Protein AF-A0A926A0J3-F1 (afdb_monomer_lite)

Radius of gyration: 25.69 Å; chains: 1; bounding box: 91×24×42 Å

Sequence (94 aa):
MMARSRPRPPVLPEPTVLPPGQLELFPERPHIERLNPKQVAGQRTAVTDIVRVRIRSTEPIHLIFHDRHGWYCETHGTSCIAVTYAKAFVQSAS

Foldseek 3Di:
DDDDDDDDDDDDPDPPPPDPDPDPPDQDQKDKDWDDCCVVVNVPDQWPTWMWIDRDPPDDIWIWTQGPVGIATPPGTPPDPVSVVNVVVVVVVD

Secondary structure (DSSP, 8-state):
----PPPPPP-PPP-----S-----SPPPPEEEEEPHHHHS-TT----EEEEEESSTTSPPEEEEEETTEEEETTTBTT-HHHHHHHHHHHHT-

Structure (mmCIF, N/CA/C/O backbone):
data_AF-A0A926A0J3-F1
#
_entry.id   AF-A0A926A0J3-F1
#
loop_
_atom_site.group_PDB
_atom_site.id
_atom_site.type_symbol
_atom_site.label_atom_id
_atom_site.label_alt_id
_atom_site.label_comp_id
_atom_site.label_asym_id
_atom_site.label_entity_id
_atom_site.label_seq_id
_atom_site.pdbx_PDB_ins_code
_atom_site.Cartn_x
_atom_site.Cartn_y
_atom_site.Cartn_z
_atom_site.occupancy
_atom_site.B_iso_or_equiv
_atom_site.auth_seq_id
_atom_site.auth_comp_id
_atom_site.auth_asym_id
_atom_site.auth_atom_id
_atom_site.pdbx_PDB_model_num
ATOM 1 N N . MET A 1 1 ? 78.487 -4.309 -5.119 1.00 53.00 1 MET A N 1
ATOM 2 C CA . MET A 1 1 ? 77.594 -5.163 -5.935 1.00 53.00 1 MET A CA 1
ATOM 3 C C . MET A 1 1 ? 76.182 -4.601 -5.811 1.00 53.00 1 MET A C 1
ATOM 5 O O . MET A 1 1 ? 75.642 -4.639 -4.719 1.00 53.00 1 MET A O 1
ATOM 9 N N . MET A 1 2 ? 75.629 -3.981 -6.858 1.00 52.53 2 MET A N 1
ATOM 10 C CA . MET A 1 2 ? 74.291 -3.363 -6.830 1.00 52.53 2 MET A CA 1
ATOM 11 C C . MET A 1 2 ? 73.360 -4.144 -7.764 1.00 52.53 2 MET A C 1
ATOM 13 O O . MET A 1 2 ? 73.610 -4.210 -8.968 1.00 52.53 2 MET A O 1
ATOM 17 N N . ALA A 1 3 ? 72.315 -4.758 -7.208 1.00 59.81 3 ALA A N 1
ATOM 18 C CA . ALA A 1 3 ? 71.286 -5.461 -7.968 1.00 59.81 3 ALA A CA 1
ATOM 19 C C . ALA A 1 3 ? 70.397 -4.445 -8.705 1.00 59.81 3 ALA A C 1
ATOM 21 O O . ALA A 1 3 ? 69.811 -3.558 -8.089 1.00 59.81 3 ALA A O 1
ATOM 22 N N . ARG A 1 4 ? 70.312 -4.555 -10.035 1.00 59.19 4 ARG A N 1
ATOM 23 C CA . ARG A 1 4 ? 69.442 -3.710 -10.864 1.00 59.19 4 ARG A CA 1
ATOM 24 C C . ARG A 1 4 ? 68.017 -4.265 -10.840 1.00 59.19 4 ARG A C 1
ATOM 26 O O . ARG A 1 4 ? 67.753 -5.306 -11.439 1.00 59.19 4 ARG A O 1
ATOM 33 N N . SER A 1 5 ? 67.106 -3.565 -10.172 1.00 60.72 5 SER A N 1
ATOM 34 C CA . SER A 1 5 ? 65.668 -3.847 -10.215 1.00 60.72 5 SER A CA 1
ATOM 35 C C . SER A 1 5 ? 65.128 -3.627 -11.631 1.00 60.72 5 SER A C 1
ATOM 37 O O . SER A 1 5 ? 65.347 -2.571 -12.224 1.00 60.72 5 SER A O 1
ATOM 39 N N . ARG A 1 6 ? 64.434 -4.622 -12.196 1.00 66.81 6 ARG A N 1
ATOM 40 C CA . ARG A 1 6 ? 63.765 -4.493 -13.502 1.00 66.81 6 ARG A CA 1
ATOM 41 C C . ARG A 1 6 ? 62.456 -3.702 -13.347 1.00 66.81 6 ARG A C 1
ATOM 43 O O . ARG A 1 6 ? 61.724 -3.970 -12.394 1.00 66.81 6 ARG A O 1
ATOM 50 N N . PRO A 1 7 ? 62.118 -2.779 -14.264 1.00 66.94 7 PRO A N 1
ATOM 51 C CA . PRO A 1 7 ? 60.823 -2.107 -14.244 1.00 66.94 7 PRO A CA 1
ATOM 52 C C . PRO A 1 7 ? 59.700 -3.081 -14.635 1.00 66.94 7 PRO A C 1
ATOM 54 O O . PRO A 1 7 ? 59.848 -3.884 -15.558 1.00 66.94 7 PRO A O 1
ATOM 57 N N . ARG A 1 8 ? 58.574 -3.017 -13.915 1.00 70.31 8 ARG A N 1
ATOM 58 C CA . ARG A 1 8 ? 57.353 -3.780 -14.214 1.00 70.31 8 ARG A CA 1
ATOM 59 C C . ARG A 1 8 ? 56.691 -3.192 -15.471 1.00 70.31 8 ARG A C 1
ATOM 61 O O . ARG A 1 8 ? 56.565 -1.969 -15.534 1.00 70.31 8 ARG A O 1
ATOM 68 N N . PRO A 1 9 ? 56.258 -4.003 -16.451 1.00 72.00 9 PRO A N 1
ATOM 69 C CA . PRO A 1 9 ? 55.517 -3.478 -17.592 1.00 72.00 9 PRO A CA 1
ATOM 70 C C . PRO A 1 9 ? 54.154 -2.917 -17.140 1.00 72.00 9 PRO A C 1
ATOM 72 O O . PRO A 1 9 ? 53.579 -3.431 -16.172 1.00 72.00 9 PRO A O 1
ATOM 75 N N . PRO A 1 10 ? 53.630 -1.873 -17.807 1.00 69.62 10 PRO A N 1
ATOM 76 C CA . PRO A 1 10 ? 52.293 -1.366 -17.533 1.00 69.62 10 PRO A CA 1
ATOM 77 C C . PRO A 1 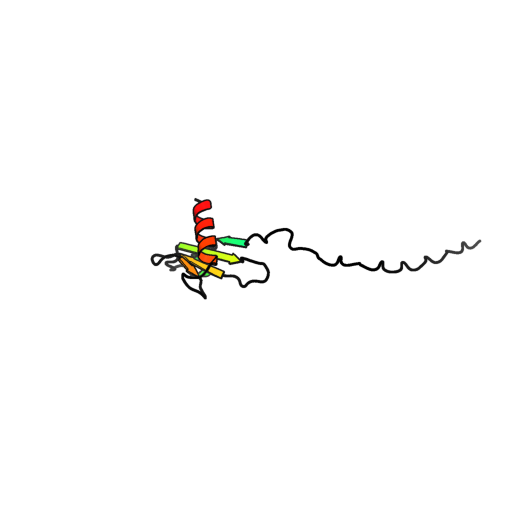10 ? 51.259 -2.432 -17.912 1.00 69.62 10 PRO A C 1
ATOM 79 O O . PRO A 1 10 ? 51.274 -2.959 -19.024 1.00 69.62 10 PRO A O 1
ATOM 82 N N . VAL A 1 11 ? 50.370 -2.763 -16.975 1.00 72.12 11 VAL A N 1
ATOM 83 C CA . VAL A 1 11 ? 49.181 -3.573 -17.260 1.00 72.12 11 VAL A CA 1
ATOM 84 C C . VAL A 1 11 ? 48.262 -2.688 -18.096 1.00 72.12 11 VAL A C 1
ATOM 86 O O . VAL A 1 11 ? 47.747 -1.691 -17.595 1.00 72.12 11 VAL A O 1
ATOM 89 N N . LEU A 1 12 ? 48.120 -2.998 -19.384 1.00 71.75 12 LEU A N 1
ATOM 90 C CA . LEU A 1 12 ? 47.091 -2.378 -20.216 1.00 71.75 12 LEU A CA 1
ATOM 91 C C . LEU A 1 12 ? 45.724 -2.738 -19.611 1.00 71.75 12 LEU A C 1
ATOM 93 O O . LEU A 1 12 ? 45.530 -3.908 -19.275 1.00 71.75 12 LEU A O 1
ATOM 97 N N . PRO A 1 13 ? 44.793 -1.783 -19.437 1.00 64.88 13 PRO A N 1
ATOM 98 C CA . PRO A 1 13 ? 43.451 -2.117 -18.989 1.00 64.88 13 PRO A CA 1
ATOM 99 C C . PRO A 1 13 ? 42.816 -3.024 -20.043 1.00 64.88 13 PRO A C 1
ATOM 101 O O . PRO A 1 13 ? 42.729 -2.654 -21.216 1.00 64.88 13 PRO A O 1
ATOM 104 N N . GLU A 1 14 ? 42.423 -4.229 -19.635 1.00 66.00 14 GLU A N 1
ATOM 105 C CA . GLU A 1 14 ? 41.638 -5.115 -20.486 1.00 66.00 14 GLU A CA 1
ATOM 106 C C . GLU A 1 14 ? 40.384 -4.352 -20.937 1.00 66.00 14 GLU A C 1
ATOM 108 O O . GLU A 1 14 ? 39.741 -3.696 -20.110 1.00 66.00 14 GLU A O 1
ATOM 113 N N . PRO A 1 15 ? 40.037 -4.365 -22.236 1.00 60.22 15 PRO A N 1
ATOM 114 C CA . PRO A 1 15 ? 38.799 -3.759 -22.681 1.00 60.22 15 PRO A CA 1
ATOM 115 C C . PRO A 1 15 ? 37.657 -4.508 -21.998 1.00 60.22 15 PRO A C 1
ATOM 117 O O . PRO A 1 15 ? 37.392 -5.668 -22.313 1.00 60.22 15 PRO A O 1
ATOM 120 N N . THR A 1 16 ? 36.994 -3.852 -21.045 1.00 61.19 16 THR A N 1
ATOM 121 C CA . THR A 1 16 ? 35.734 -4.325 -20.478 1.00 61.19 16 THR A CA 1
ATOM 122 C C . THR A 1 16 ? 34.719 -4.355 -21.611 1.00 61.19 16 THR A C 1
ATOM 124 O O . THR A 1 16 ? 34.039 -3.369 -21.894 1.00 61.19 16 THR A O 1
ATOM 127 N N . VAL A 1 17 ? 34.648 -5.487 -22.305 1.00 62.09 17 VAL A N 1
ATOM 128 C CA . VAL A 1 17 ? 33.553 -5.797 -23.210 1.00 62.09 17 VAL A CA 1
ATOM 129 C C . VAL A 1 17 ? 32.338 -5.975 -22.314 1.00 62.09 17 VAL A C 1
ATOM 131 O O . VAL A 1 17 ? 32.126 -7.039 -21.739 1.00 62.09 17 VAL A O 1
ATOM 134 N N . LEU A 1 18 ? 31.560 -4.907 -22.144 1.00 62.19 18 LEU A N 1
ATOM 135 C CA . LEU A 1 18 ? 30.189 -5.050 -21.680 1.00 62.19 18 LEU A CA 1
ATOM 136 C C . LEU A 1 18 ? 29.477 -5.885 -22.751 1.00 62.19 18 LEU A C 1
ATOM 138 O O . LEU A 1 18 ? 29.419 -5.444 -23.904 1.00 62.19 18 LEU A O 1
ATOM 142 N N . PRO A 1 19 ? 29.009 -7.105 -22.435 1.00 53.88 19 PRO A N 1
ATOM 143 C CA . PRO A 1 19 ? 28.363 -7.930 -23.436 1.00 53.88 19 PRO A CA 1
ATOM 144 C C . PRO A 1 19 ? 27.117 -7.193 -23.954 1.00 53.88 19 PRO A C 1
ATOM 146 O O . PRO A 1 19 ? 26.325 -6.688 -23.149 1.00 53.88 19 PRO A O 1
ATOM 149 N N . PRO A 1 20 ? 26.922 -7.101 -25.281 1.00 52.09 20 PRO A N 1
ATOM 150 C CA . PRO A 1 20 ? 25.700 -6.543 -25.830 1.00 52.09 20 PRO A CA 1
ATOM 151 C C . PRO A 1 20 ? 24.549 -7.491 -25.483 1.00 52.09 20 PRO A C 1
ATOM 153 O O . PRO A 1 20 ? 24.499 -8.623 -25.958 1.00 52.09 20 PRO A O 1
ATOM 156 N N . GLY A 1 21 ? 23.636 -7.027 -24.629 1.00 52.16 21 GLY A N 1
ATOM 157 C CA . GLY A 1 21 ? 22.429 -7.768 -24.266 1.00 52.16 21 GLY A CA 1
ATOM 158 C C . GLY A 1 21 ? 22.522 -8.531 -22.948 1.00 52.16 21 GLY A C 1
ATOM 159 O O . GLY A 1 21 ? 22.325 -9.745 -22.926 1.00 52.16 21 GLY A O 1
ATOM 160 N N . GLN A 1 22 ? 22.701 -7.825 -21.825 1.00 52.50 22 GLN A N 1
ATOM 161 C CA . GLN A 1 22 ? 22.182 -8.317 -20.546 1.00 52.50 22 GLN A CA 1
ATOM 162 C C . GLN A 1 22 ? 20.648 -8.334 -20.646 1.00 52.50 22 GLN A C 1
ATOM 164 O O . GLN A 1 22 ? 19.966 -7.390 -20.260 1.00 52.50 22 GLN A O 1
ATOM 169 N N . LEU A 1 23 ? 20.128 -9.382 -21.283 1.00 58.78 23 LEU A N 1
ATOM 170 C CA . LEU A 1 23 ? 18.713 -9.703 -21.36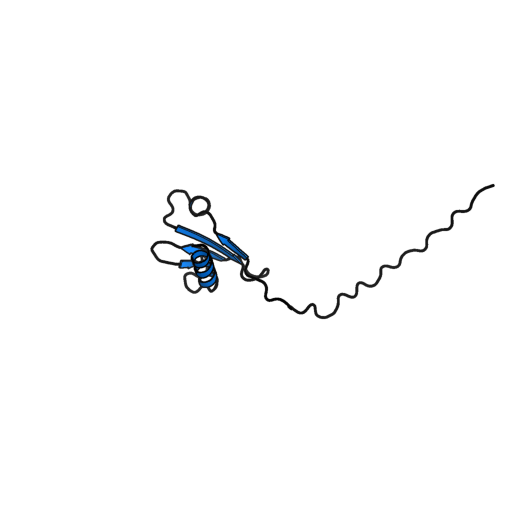7 1.00 58.78 23 LEU A CA 1
ATOM 171 C C . LEU A 1 23 ? 18.127 -9.696 -19.948 1.00 58.78 23 LEU A C 1
ATOM 173 O O . LEU A 1 23 ? 18.749 -10.226 -19.025 1.00 58.78 23 LEU A O 1
ATOM 177 N N . GLU A 1 24 ? 16.935 -9.120 -19.782 1.00 58.19 24 GLU A N 1
ATOM 178 C CA . GLU A 1 24 ? 16.105 -9.222 -18.574 1.00 58.19 24 GLU A CA 1
ATOM 179 C C . GLU A 1 24 ? 15.694 -10.692 -18.334 1.00 58.19 24 GLU A C 1
ATOM 181 O O . GLU A 1 24 ? 14.550 -11.088 -18.525 1.00 58.19 24 GLU A O 1
ATOM 186 N N . LEU A 1 25 ? 16.646 -11.555 -17.976 1.00 60.28 25 LEU A N 1
ATOM 187 C CA . LEU A 1 25 ? 16.455 -13.007 -17.869 1.00 60.28 25 LEU A CA 1
ATOM 188 C C . LEU A 1 25 ? 15.642 -13.416 -16.633 1.00 60.28 25 LEU A C 1
ATOM 190 O O . LEU A 1 25 ? 15.320 -14.592 -16.470 1.00 60.28 25 LEU A O 1
ATOM 194 N N . PHE A 1 26 ? 15.280 -12.459 -15.778 1.00 58.91 26 PHE A N 1
ATOM 195 C CA . PHE A 1 26 ? 14.477 -12.692 -14.587 1.00 58.91 26 PHE A CA 1
ATOM 196 C C . PHE A 1 26 ? 13.456 -11.563 -14.444 1.00 58.91 26 PHE A C 1
ATOM 198 O O . PHE A 1 26 ? 13.871 -10.407 -14.343 1.00 58.91 26 PHE A O 1
ATOM 205 N N . PRO A 1 27 ? 12.141 -11.856 -14.411 1.00 67.81 27 PRO A N 1
ATOM 206 C CA . PRO A 1 27 ? 11.164 -10.835 -14.070 1.00 67.81 27 PRO A CA 1
ATOM 207 C C . PRO A 1 27 ? 11.507 -10.292 -12.683 1.00 67.81 27 PRO A C 1
ATOM 209 O O . PRO A 1 27 ? 11.644 -11.061 -11.723 1.00 67.81 27 PRO A O 1
ATOM 212 N N . GLU A 1 28 ? 11.691 -8.975 -12.593 1.00 81.69 28 GLU A N 1
ATOM 213 C CA . GLU A 1 28 ? 11.989 -8.328 -11.323 1.00 81.69 28 GLU A CA 1
ATOM 214 C C 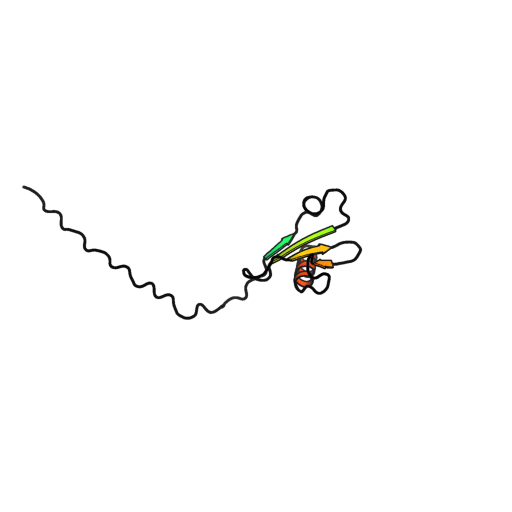. GLU A 1 28 ? 10.852 -8.627 -10.340 1.00 81.69 28 GLU A C 1
ATOM 216 O O . GLU A 1 28 ? 9.671 -8.432 -10.643 1.00 81.69 28 GLU A O 1
ATOM 221 N N . ARG A 1 29 ? 11.201 -9.173 -9.171 1.00 87.25 29 ARG A N 1
ATOM 222 C CA . ARG A 1 29 ? 10.202 -9.462 -8.145 1.00 87.25 29 ARG A CA 1
ATOM 223 C C . ARG A 1 29 ? 9.790 -8.150 -7.480 1.00 87.25 29 ARG A C 1
ATOM 225 O O . ARG A 1 29 ? 10.676 -7.397 -7.074 1.00 87.25 29 ARG A O 1
ATOM 232 N N . PRO A 1 30 ? 8.484 -7.903 -7.291 1.00 92.38 30 PRO A N 1
ATOM 233 C CA . PRO A 1 30 ? 8.037 -6.715 -6.588 1.00 92.38 30 PRO A CA 1
ATOM 234 C C . PRO A 1 30 ? 8.566 -6.725 -5.151 1.00 92.38 30 PRO A C 1
ATOM 236 O O . PRO A 1 30 ? 8.502 -7.741 -4.454 1.00 92.38 30 PRO A O 1
ATOM 239 N N . HIS A 1 31 ? 9.063 -5.580 -4.695 1.00 95.69 31 HIS A N 1
ATOM 240 C CA . HIS A 1 31 ? 9.451 -5.372 -3.307 1.00 95.69 31 HIS A CA 1
ATOM 241 C C . HIS A 1 31 ? 8.241 -4.857 -2.522 1.00 95.69 31 HIS A C 1
ATOM 243 O O . HIS A 1 31 ? 7.735 -3.764 -2.797 1.00 95.69 31 HIS A O 1
ATOM 249 N N . ILE A 1 32 ? 7.777 -5.642 -1.549 1.00 97.19 32 ILE A N 1
ATOM 250 C CA . ILE A 1 32 ? 6.558 -5.370 -0.780 1.00 97.19 32 ILE A CA 1
ATOM 251 C C . ILE A 1 32 ? 6.888 -5.366 0.713 1.00 97.19 32 ILE A C 1
ATOM 253 O O . ILE A 1 32 ? 7.495 -6.304 1.221 1.00 97.19 32 ILE A O 1
ATOM 257 N N . GLU A 1 33 ? 6.482 -4.311 1.413 1.00 97.62 33 GLU A N 1
ATOM 258 C CA . GLU A 1 33 ? 6.745 -4.103 2.839 1.00 97.62 33 GLU A CA 1
ATOM 259 C C . GLU A 1 33 ? 5.456 -3.659 3.545 1.00 97.62 33 GLU A C 1
ATOM 261 O O . GLU A 1 33 ? 4.807 -2.705 3.113 1.00 97.62 33 GLU A O 1
ATOM 266 N N . ARG A 1 34 ? 5.081 -4.317 4.650 1.00 97.75 34 ARG A N 1
ATOM 267 C CA . ARG A 1 34 ? 3.987 -3.848 5.518 1.00 97.75 34 ARG A CA 1
ATOM 268 C C . ARG A 1 34 ? 4.540 -2.864 6.536 1.00 97.75 34 ARG A C 1
ATOM 270 O O . ARG A 1 34 ? 5.464 -3.181 7.277 1.00 97.75 34 ARG A O 1
ATOM 277 N N . LEU A 1 35 ? 3.948 -1.680 6.577 1.00 98.06 35 LEU A N 1
ATOM 278 C CA . LEU A 1 35 ? 4.313 -0.609 7.493 1.00 98.06 35 LEU A CA 1
ATOM 279 C C . LEU A 1 35 ? 3.358 -0.586 8.686 1.00 98.06 35 LEU A C 1
ATOM 281 O O . LEU A 1 35 ? 2.226 -1.061 8.605 1.00 98.06 35 LEU A O 1
ATOM 285 N N . ASN A 1 36 ? 3.795 0.018 9.791 1.00 96.94 36 ASN A N 1
ATOM 286 C CA . ASN A 1 36 ? 2.931 0.269 10.939 1.00 96.94 36 ASN A CA 1
ATOM 287 C C . ASN A 1 36 ? 2.027 1.489 10.663 1.00 96.94 36 ASN A C 1
ATOM 289 O O . ASN A 1 36 ? 2.542 2.611 10.580 1.00 96.94 36 ASN A O 1
ATOM 293 N N . PRO A 1 37 ? 0.690 1.325 10.597 1.00 97.50 37 PRO A N 1
ATOM 294 C CA . PRO A 1 37 ? -0.212 2.433 10.300 1.00 97.50 37 PRO A CA 1
ATOM 295 C C . PRO A 1 37 ? -0.107 3.590 11.291 1.00 97.50 37 PRO A C 1
ATOM 297 O O . PRO A 1 37 ? -0.163 4.748 10.889 1.00 97.50 37 PRO A O 1
ATOM 300 N N . LYS A 1 38 ? 0.120 3.304 12.577 1.00 97.44 38 LYS A N 1
ATOM 301 C CA . LYS A 1 38 ? 0.211 4.338 13.618 1.00 97.44 38 LYS A CA 1
ATOM 302 C C . LYS A 1 38 ? 1.456 5.208 13.481 1.00 97.44 38 LYS A C 1
ATOM 304 O O . LYS A 1 38 ? 1.429 6.372 13.871 1.00 97.44 38 LYS A O 1
ATOM 309 N N . GLN A 1 39 ? 2.540 4.646 12.946 1.00 97.25 39 GLN A N 1
ATOM 310 C CA . GLN A 1 39 ? 3.782 5.383 12.710 1.00 97.25 39 GLN A CA 1
ATOM 311 C C . GLN A 1 39 ? 3.693 6.262 11.460 1.00 97.25 39 GLN A C 1
ATOM 313 O O . GLN A 1 39 ? 4.254 7.350 11.454 1.00 97.25 39 GLN A O 1
ATOM 318 N N . VAL A 1 40 ? 2.979 5.812 10.424 1.00 95.94 40 VAL A N 1
ATOM 319 C CA . VAL A 1 40 ? 2.896 6.520 9.136 1.00 95.94 40 VAL A CA 1
ATOM 320 C C . VAL A 1 40 ? 1.727 7.509 9.094 1.00 95.94 40 VAL A C 1
ATOM 322 O O . VAL A 1 40 ? 1.910 8.654 8.702 1.00 95.94 40 VAL A O 1
ATOM 325 N N . ALA A 1 41 ? 0.532 7.090 9.516 1.00 94.19 41 ALA A N 1
ATOM 326 C CA . ALA A 1 41 ? -0.700 7.886 9.464 1.00 94.19 41 ALA A CA 1
ATOM 327 C C . ALA A 1 41 ? -1.101 8.488 10.829 1.00 94.19 41 ALA A C 1
ATOM 329 O O . ALA A 1 41 ? -2.134 9.145 10.948 1.00 94.19 41 ALA A O 1
ATOM 330 N N . GLY A 1 42 ? -0.288 8.273 11.867 1.00 96.31 42 GLY A N 1
ATOM 331 C CA . GLY A 1 42 ? -0.492 8.814 13.210 1.00 96.31 42 GLY A CA 1
ATOM 332 C C . GLY A 1 42 ? -1.334 7.929 14.137 1.00 96.31 42 GLY A C 1
ATOM 333 O O . GLY A 1 42 ? -2.046 7.015 13.726 1.00 96.31 42 GLY A O 1
ATOM 334 N N . GLN A 1 43 ? -1.270 8.224 15.439 1.00 96.44 43 GLN A N 1
ATOM 335 C CA . GLN A 1 43 ? -1.805 7.352 16.499 1.00 96.44 43 GLN A CA 1
ATOM 336 C C . GLN A 1 43 ? -3.329 7.171 16.486 1.00 96.44 43 GLN A C 1
ATOM 338 O O . GLN A 1 43 ? -3.835 6.207 17.054 1.00 96.44 43 GLN A O 1
ATOM 343 N N . ARG A 1 44 ? -4.062 8.100 15.861 1.00 96.00 44 ARG A N 1
ATOM 344 C CA . ARG A 1 44 ? -5.532 8.088 15.771 1.00 96.00 44 ARG A CA 1
ATOM 345 C C . ARG A 1 44 ? -6.041 7.631 14.399 1.00 96.00 44 ARG A C 1
ATOM 347 O O . ARG A 1 44 ? -7.192 7.893 14.067 1.00 96.00 44 ARG A O 1
ATOM 354 N N . THR A 1 45 ? -5.187 7.003 13.590 1.00 97.06 45 THR A N 1
ATOM 355 C CA . THR A 1 45 ? -5.573 6.539 12.255 1.00 97.06 45 THR A CA 1
ATOM 356 C C . THR A 1 45 ? -6.639 5.442 12.309 1.00 97.06 45 THR A C 1
ATOM 358 O O . THR A 1 45 ? -6.613 4.579 13.188 1.00 97.06 45 THR A O 1
ATOM 361 N N . ALA A 1 46 ? -7.559 5.472 11.344 1.00 96.62 46 ALA A N 1
ATOM 362 C CA . ALA A 1 46 ? -8.516 4.395 11.086 1.00 96.62 46 ALA A CA 1
ATOM 363 C C . ALA A 1 46 ? -7.979 3.350 10.086 1.00 96.62 46 ALA A C 1
ATOM 365 O O . ALA A 1 46 ? -8.640 2.346 9.831 1.00 96.62 46 ALA A O 1
ATOM 366 N N . VAL A 1 47 ? -6.792 3.588 9.520 1.00 97.75 47 VAL A N 1
ATOM 367 C CA . VAL A 1 47 ? -6.130 2.680 8.583 1.00 97.75 47 VAL A CA 1
ATOM 368 C C . VAL A 1 47 ? -5.611 1.458 9.336 1.00 97.75 47 VAL A C 1
ATOM 370 O O . VAL A 1 47 ? -4.833 1.585 10.284 1.00 97.75 47 VAL A O 1
ATOM 373 N N . THR A 1 48 ? -6.021 0.273 8.896 1.00 97.12 48 THR A N 1
ATOM 374 C CA . THR A 1 48 ? -5.639 -1.013 9.491 1.00 97.12 48 THR A CA 1
ATOM 375 C C . THR A 1 48 ? -4.376 -1.587 8.867 1.00 97.12 48 THR A C 1
ATOM 377 O O . THR A 1 48 ? -3.595 -2.228 9.567 1.00 97.12 48 THR A O 1
ATOM 380 N N . ASP A 1 49 ? -4.139 -1.320 7.579 1.00 98.00 49 ASP A N 1
ATOM 381 C CA . ASP A 1 49 ? -2.931 -1.746 6.877 1.00 98.00 49 ASP A CA 1
ATOM 382 C C . ASP A 1 49 ? -2.359 -0.630 6.021 1.00 98.00 49 ASP A C 1
ATOM 384 O O . ASP A 1 49 ? -3.080 0.070 5.312 1.00 98.00 49 ASP A O 1
ATOM 388 N N . ILE A 1 50 ? -1.034 -0.516 6.056 1.00 98.38 50 ILE A N 1
ATOM 389 C CA . ILE A 1 50 ? -0.279 0.254 5.079 1.00 98.38 50 ILE A CA 1
ATOM 390 C C . ILE A 1 50 ? 0.751 -0.677 4.468 1.00 98.38 50 ILE A C 1
ATOM 392 O O . ILE A 1 50 ? 1.522 -1.318 5.183 1.00 98.38 50 ILE A O 1
ATOM 396 N N . VAL A 1 51 ? 0.764 -0.748 3.145 1.00 98.44 51 VAL A N 1
ATOM 397 C CA . VAL A 1 51 ? 1.697 -1.576 2.390 1.00 98.44 51 VAL A CA 1
ATOM 398 C C . VAL A 1 51 ? 2.426 -0.698 1.392 1.00 98.44 51 VAL A C 1
ATOM 400 O O . VAL A 1 51 ? 1.818 -0.005 0.580 1.00 98.44 51 VAL A O 1
ATOM 403 N N . ARG A 1 52 ? 3.751 -0.731 1.448 1.00 98.44 52 ARG A N 1
ATOM 404 C CA . ARG A 1 52 ? 4.624 -0.113 0.463 1.00 98.44 52 ARG A CA 1
ATOM 405 C C . ARG A 1 52 ? 4.925 -1.134 -0.624 1.00 98.44 52 ARG A C 1
ATOM 407 O O . ARG A 1 52 ? 5.467 -2.196 -0.333 1.00 98.44 52 ARG A O 1
ATOM 414 N N . VAL A 1 53 ? 4.600 -0.799 -1.867 1.00 98.00 53 VAL A N 1
ATOM 415 C CA . VAL A 1 53 ? 4.792 -1.671 -3.029 1.00 98.00 53 VAL A CA 1
ATOM 416 C C . VAL A 1 53 ? 5.672 -0.963 -4.048 1.00 98.00 53 VAL A C 1
ATOM 418 O O . VAL A 1 53 ? 5.336 0.121 -4.519 1.00 98.00 53 VAL A O 1
ATOM 421 N N . ARG A 1 54 ? 6.785 -1.589 -4.425 1.00 97.38 54 ARG A N 1
ATOM 422 C CA . ARG A 1 54 ? 7.573 -1.216 -5.603 1.00 97.38 54 ARG A CA 1
ATOM 423 C C . ARG A 1 54 ? 7.524 -2.378 -6.586 1.00 97.38 54 ARG A C 1
ATOM 425 O O . ARG A 1 54 ? 8.035 -3.449 -6.275 1.00 97.38 54 ARG A O 1
ATOM 432 N N . ILE A 1 55 ? 6.875 -2.177 -7.732 1.00 93.38 55 ILE A N 1
ATOM 433 C CA . ILE A 1 55 ? 6.646 -3.253 -8.711 1.00 93.38 55 ILE A CA 1
ATOM 434 C C . ILE A 1 55 ? 7.935 -3.561 -9.470 1.00 93.38 55 ILE A C 1
ATOM 436 O O . ILE A 1 55 ? 8.325 -4.720 -9.565 1.00 93.38 55 ILE A O 1
ATOM 440 N N . ARG A 1 56 ? 8.605 -2.511 -9.951 1.00 90.88 56 ARG A N 1
ATOM 441 C CA . ARG A 1 56 ? 9.922 -2.566 -10.592 1.00 90.88 56 ARG A CA 1
ATOM 442 C C . ARG A 1 56 ? 10.840 -1.521 -9.976 1.00 90.88 56 ARG A C 1
ATOM 444 O O . ARG A 1 56 ? 10.368 -0.493 -9.491 1.00 90.88 56 ARG A O 1
ATOM 451 N N . SER A 1 57 ? 12.144 -1.748 -10.021 1.00 87.69 57 SER A N 1
ATOM 452 C CA . SER A 1 57 ? 13.177 -0.843 -9.502 1.00 87.69 57 SER A CA 1
ATOM 453 C C . SER A 1 57 ? 13.104 0.560 -10.101 1.00 87.69 57 SER A C 1
ATOM 455 O O . SER A 1 57 ? 13.386 1.534 -9.405 1.00 87.69 57 SER A O 1
ATOM 457 N N . THR A 1 58 ? 12.696 0.668 -11.366 1.00 89.00 58 THR A N 1
ATOM 458 C CA . THR A 1 58 ? 12.573 1.930 -12.107 1.00 89.00 58 THR A CA 1
ATOM 459 C C . THR A 1 58 ? 11.232 2.636 -11.907 1.00 89.00 58 THR A C 1
ATOM 461 O O . THR A 1 58 ? 11.063 3.761 -12.370 1.00 89.00 58 THR A O 1
ATOM 464 N N . GLU A 1 59 ? 10.259 1.983 -11.270 1.00 88.75 59 GLU A N 1
ATOM 465 C CA . GLU A 1 59 ? 8.909 2.513 -11.084 1.00 88.75 59 GLU A CA 1
ATOM 466 C C . GLU A 1 59 ? 8.750 3.228 -9.734 1.00 88.75 59 GLU A C 1
ATOM 468 O O . GLU A 1 59 ? 9.442 2.909 -8.757 1.00 88.75 59 GLU A O 1
ATOM 473 N N . PRO A 1 60 ? 7.822 4.200 -9.648 1.00 94.19 60 PRO A N 1
ATOM 474 C CA . PRO A 1 60 ? 7.522 4.859 -8.390 1.00 94.19 60 PRO A CA 1
ATOM 475 C C . PRO A 1 60 ? 7.003 3.863 -7.349 1.00 94.19 60 PRO A C 1
ATOM 477 O O . PRO A 1 60 ? 6.379 2.844 -7.644 1.00 94.19 60 PRO A O 1
ATOM 480 N N . ILE A 1 61 ? 7.258 4.189 -6.086 1.00 97.25 61 ILE A N 1
ATOM 481 C CA . ILE A 1 61 ? 6.703 3.444 -4.962 1.00 97.25 61 ILE A CA 1
ATOM 482 C C . ILE A 1 61 ? 5.225 3.795 -4.831 1.00 97.25 61 ILE A C 1
ATOM 484 O O . ILE A 1 61 ? 4.857 4.966 -4.799 1.00 97.25 61 ILE A O 1
ATOM 488 N N . HIS A 1 62 ? 4.398 2.774 -4.654 1.00 98.06 62 HIS A N 1
ATOM 489 C CA . HIS A 1 62 ? 2.994 2.919 -4.324 1.00 98.06 62 HIS A CA 1
ATOM 490 C C . HIS A 1 62 ? 2.787 2.672 -2.835 1.00 98.06 62 HIS A C 1
ATOM 492 O O . HIS A 1 62 ? 3.102 1.596 -2.321 1.00 98.06 62 HIS A O 1
ATOM 498 N N . LEU A 1 63 ? 2.232 3.664 -2.145 1.00 98.31 63 LEU A N 1
ATOM 499 C CA . LEU A 1 63 ? 1.743 3.493 -0.787 1.00 98.31 63 LEU A CA 1
ATOM 500 C C . LEU A 1 63 ? 0.269 3.094 -0.847 1.00 98.31 63 LEU A C 1
ATOM 502 O O . LEU A 1 63 ? -0.560 3.819 -1.403 1.00 98.31 63 LEU A O 1
ATOM 506 N N . ILE A 1 64 ? -0.030 1.902 -0.343 1.00 98.56 64 ILE A N 1
ATOM 507 C CA . ILE A 1 64 ? -1.363 1.310 -0.344 1.00 98.56 64 ILE A CA 1
ATOM 508 C C . ILE A 1 64 ? -1.910 1.337 1.074 1.00 98.56 64 ILE A C 1
ATOM 510 O O . ILE A 1 64 ? -1.226 0.928 2.009 1.00 98.56 64 ILE A O 1
ATOM 514 N N . PHE A 1 65 ? -3.150 1.780 1.211 1.00 98.56 65 PHE A N 1
ATOM 515 C CA . PHE A 1 65 ? -3.875 1.869 2.467 1.00 98.56 65 PHE A CA 1
ATOM 516 C C . PHE A 1 65 ? -5.058 0.905 2.445 1.00 98.56 65 PHE A C 1
ATOM 518 O O . PHE A 1 65 ? -5.658 0.663 1.394 1.00 98.56 65 PHE A O 1
ATOM 525 N N . HIS A 1 66 ? -5.394 0.380 3.616 1.00 98.50 66 HIS A N 1
ATOM 526 C CA . HIS A 1 66 ? -6.607 -0.382 3.865 1.00 98.50 66 HIS A CA 1
ATOM 527 C C . HIS A 1 66 ? -7.311 0.193 5.084 1.00 98.50 66 HIS A C 1
ATOM 529 O O . HIS A 1 66 ? -6.725 0.296 6.164 1.00 98.50 66 HIS A O 1
ATOM 535 N N . ASP A 1 67 ? -8.569 0.560 4.906 1.00 97.12 67 ASP A N 1
ATOM 536 C CA . ASP A 1 67 ? -9.449 0.978 5.984 1.00 97.12 67 ASP A CA 1
ATOM 537 C C . ASP A 1 67 ? -10.865 0.420 5.760 1.00 97.12 67 ASP A C 1
ATOM 539 O O . ASP A 1 67 ? -11.092 -0.463 4.928 1.00 97.12 67 ASP A O 1
ATOM 543 N N . ARG A 1 68 ? -11.849 0.953 6.490 1.00 97.38 68 ARG A N 1
ATOM 544 C CA . ARG A 1 68 ? -13.259 0.549 6.371 1.00 97.38 68 ARG A CA 1
ATOM 545 C C . ARG A 1 68 ? -13.867 0.736 4.968 1.00 97.38 68 ARG A C 1
ATOM 547 O O . ARG A 1 68 ? -14.918 0.164 4.700 1.00 97.38 68 ARG A O 1
ATOM 554 N N . HIS A 1 69 ? -13.273 1.568 4.114 1.00 96.19 69 HIS A N 1
ATOM 555 C CA . HIS A 1 69 ? -13.723 1.838 2.747 1.00 96.19 69 HIS A CA 1
ATOM 556 C C . HIS A 1 69 ? -13.044 0.929 1.712 1.00 96.19 69 HIS A C 1
ATOM 558 O O . HIS A 1 69 ? -13.444 0.920 0.547 1.00 96.19 69 HIS A O 1
ATOM 564 N N . GLY A 1 70 ? -12.068 0.122 2.133 1.00 97.81 70 GLY A N 1
ATOM 565 C CA . GLY A 1 70 ? -11.377 -0.851 1.301 1.00 97.81 70 GLY A CA 1
ATOM 566 C C . GLY A 1 70 ? -9.934 -0.457 1.004 1.00 97.81 70 GLY A C 1
ATOM 567 O O . GLY A 1 70 ? -9.298 0.272 1.760 1.00 97.81 70 GLY A O 1
ATOM 568 N N . TRP A 1 71 ? -9.395 -1.008 -0.084 1.00 98.50 71 TRP A N 1
ATOM 569 C CA . TRP A 1 71 ? -7.986 -0.872 -0.453 1.00 98.50 71 TRP A CA 1
ATOM 570 C C . TRP A 1 71 ? -7.786 0.191 -1.526 1.00 98.50 71 TRP A C 1
ATOM 572 O O . TRP A 1 71 ? -8.463 0.149 -2.555 1.00 98.50 71 TRP A O 1
ATOM 582 N N . TYR A 1 72 ? -6.820 1.088 -1.338 1.00 98.44 72 TYR A N 1
ATOM 583 C CA . TYR A 1 72 ? -6.524 2.141 -2.308 1.00 98.44 72 TYR A CA 1
ATOM 584 C C . TYR A 1 72 ? -5.057 2.584 -2.267 1.00 98.44 72 TYR A C 1
ATOM 586 O O . TYR A 1 72 ? -4.394 2.529 -1.235 1.00 98.44 72 TYR A O 1
ATOM 594 N N . CYS A 1 73 ? -4.539 3.027 -3.412 1.00 98.38 73 CYS A N 1
ATOM 595 C CA . CYS A 1 73 ? -3.243 3.690 -3.521 1.00 98.38 73 CYS A CA 1
ATOM 596 C C . CYS A 1 73 ? -3.381 5.193 -3.260 1.00 98.38 73 CYS A C 1
ATOM 598 O O . CYS A 1 73 ? -4.358 5.796 -3.700 1.00 98.38 73 CYS A O 1
ATOM 600 N N . GLU A 1 74 ? -2.371 5.801 -2.634 1.00 97.06 74 GLU A N 1
ATOM 601 C CA . GLU A 1 74 ? -2.296 7.250 -2.392 1.00 97.06 74 GLU A CA 1
ATOM 602 C C . GLU A 1 74 ? -2.556 8.091 -3.650 1.00 97.06 74 GLU A C 1
ATOM 604 O O . GLU A 1 74 ? -3.320 9.049 -3.617 1.00 97.06 74 GLU A O 1
ATOM 609 N N . THR A 1 75 ? -1.933 7.719 -4.771 1.00 97.12 75 THR A N 1
ATOM 610 C CA . THR A 1 75 ? -1.948 8.526 -6.001 1.00 97.12 75 THR A CA 1
ATOM 611 C C . THR A 1 75 ? -3.060 8.125 -6.966 1.00 97.12 75 THR A C 1
ATOM 613 O O . THR A 1 75 ? -3.665 8.975 -7.607 1.00 97.12 75 THR A O 1
ATOM 616 N N . HIS A 1 76 ? -3.321 6.822 -7.097 1.00 97.75 76 HIS A N 1
ATOM 617 C CA . HIS A 1 76 ? -4.182 6.280 -8.157 1.00 97.75 76 HIS A CA 1
ATOM 618 C C . HIS A 1 76 ? -5.491 5.679 -7.628 1.00 97.75 76 HIS A C 1
ATOM 620 O O . HIS A 1 76 ? -6.274 5.135 -8.402 1.00 97.75 76 HIS A O 1
ATOM 626 N N . GLY A 1 77 ? -5.725 5.719 -6.314 1.00 97.56 77 GLY A N 1
ATOM 627 C CA . GLY A 1 77 ? -6.924 5.152 -5.709 1.00 97.56 77 GLY A CA 1
ATOM 628 C C . GLY A 1 77 ? -7.034 3.636 -5.902 1.00 97.56 77 GLY A C 1
ATOM 629 O O . GLY A 1 77 ? -6.040 2.904 -5.863 1.00 97.56 77 GLY A O 1
ATOM 630 N N . THR A 1 78 ? -8.262 3.155 -6.087 1.00 97.56 78 THR A N 1
ATOM 631 C CA . THR A 1 78 ? -8.603 1.723 -6.154 1.00 97.56 78 THR A CA 1
ATOM 632 C C . THR A 1 78 ? -8.175 1.045 -7.458 1.00 97.56 78 THR A C 1
ATOM 634 O O . THR A 1 78 ? -8.000 -0.170 -7.474 1.00 97.56 78 THR A O 1
ATOM 637 N N . SER A 1 79 ? -7.970 1.799 -8.544 1.00 97.12 79 SER A N 1
ATOM 638 C CA . SER A 1 79 ? -7.588 1.257 -9.858 1.00 97.12 79 SER A CA 1
ATOM 639 C C . SER A 1 79 ? -6.096 0.948 -9.986 1.00 97.12 79 SER A C 1
ATOM 641 O O . SER A 1 79 ? -5.636 0.498 -11.033 1.00 97.12 79 SER A O 1
ATOM 643 N N . CYS A 1 80 ? -5.311 1.211 -8.943 1.00 97.75 80 CYS A N 1
ATOM 644 C CA . CYS A 1 80 ? -3.881 0.969 -8.966 1.00 97.75 80 CYS A CA 1
ATOM 645 C C . CYS A 1 80 ? -3.561 -0.529 -8.959 1.00 97.75 80 CYS A C 1
ATOM 647 O O . CYS A 1 80 ? -3.958 -1.240 -8.038 1.00 97.75 80 CYS A O 1
ATOM 649 N N . ILE A 1 81 ? -2.748 -1.004 -9.905 1.00 96.44 81 ILE A N 1
ATOM 650 C CA . ILE A 1 81 ? -2.332 -2.415 -9.951 1.00 96.44 81 ILE A CA 1
ATOM 651 C C . ILE A 1 81 ? -1.594 -2.863 -8.672 1.00 96.44 81 ILE A C 1
ATOM 653 O O . ILE A 1 81 ? -1.734 -4.007 -8.240 1.00 96.44 81 ILE A O 1
ATOM 657 N N . ALA A 1 82 ? -0.888 -1.945 -8.000 1.00 97.69 82 ALA A N 1
ATOM 658 C CA . ALA A 1 82 ? -0.217 -2.194 -6.723 1.00 97.69 82 ALA A CA 1
ATOM 659 C C . ALA A 1 82 ? -1.180 -2.604 -5.587 1.00 97.69 82 ALA A C 1
ATOM 661 O O . ALA A 1 82 ? -0.759 -3.289 -4.654 1.00 97.69 82 ALA A O 1
ATOM 662 N N . VAL A 1 83 ? -2.475 -2.265 -5.682 1.00 98.31 83 VAL A N 1
ATOM 663 C CA . VAL A 1 83 ? -3.500 -2.712 -4.722 1.00 98.31 83 VAL A CA 1
ATOM 664 C C . VAL A 1 83 ? -3.637 -4.236 -4.738 1.00 98.31 83 VAL A C 1
ATOM 666 O O . VAL A 1 83 ? -3.725 -4.853 -3.677 1.00 98.31 83 VAL A O 1
ATOM 669 N N . THR A 1 84 ? -3.601 -4.866 -5.914 1.00 97.44 84 THR A N 1
ATOM 670 C CA . THR A 1 84 ? -3.703 -6.329 -6.039 1.00 97.44 84 THR A CA 1
ATOM 671 C C . THR A 1 84 ? -2.531 -7.029 -5.353 1.00 97.44 84 THR A C 1
ATOM 673 O O . THR A 1 84 ? -2.739 -7.985 -4.6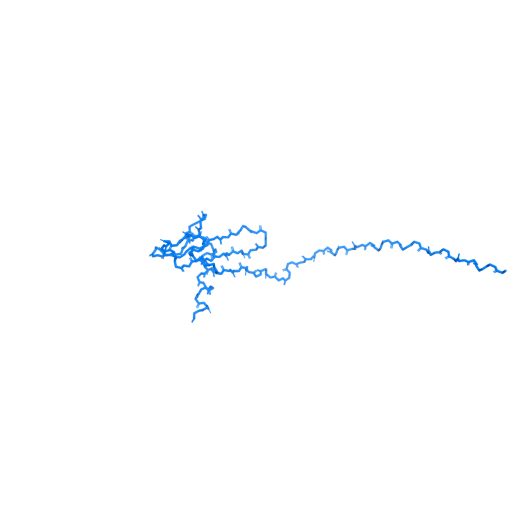06 1.00 97.44 84 THR A O 1
ATOM 676 N N . TYR A 1 85 ? -1.313 -6.509 -5.536 1.00 96.94 85 TYR A N 1
ATOM 677 C CA . TYR A 1 85 ? -0.112 -7.020 -4.868 1.00 96.94 85 TYR A CA 1
ATOM 678 C C . TYR A 1 85 ? -0.197 -6.885 -3.344 1.00 96.94 85 TYR A C 1
ATOM 680 O O . TYR A 1 85 ? 0.099 -7.841 -2.629 1.00 96.94 85 TYR A O 1
ATOM 688 N N . ALA A 1 86 ? -0.646 -5.732 -2.839 1.00 97.69 86 ALA A N 1
ATOM 689 C CA . ALA A 1 86 ? -0.801 -5.505 -1.403 1.00 97.69 86 ALA A CA 1
ATOM 690 C C . ALA A 1 86 ? -1.830 -6.453 -0.764 1.00 97.69 86 ALA A C 1
ATOM 692 O O . ALA A 1 86 ? -1.554 -7.043 0.281 1.00 97.69 86 ALA A O 1
ATOM 693 N N . LYS A 1 87 ? -2.986 -6.654 -1.415 1.00 97.56 87 LYS A N 1
ATOM 694 C CA . LYS A 1 87 ? -4.022 -7.587 -0.944 1.00 97.56 87 LYS A CA 1
ATOM 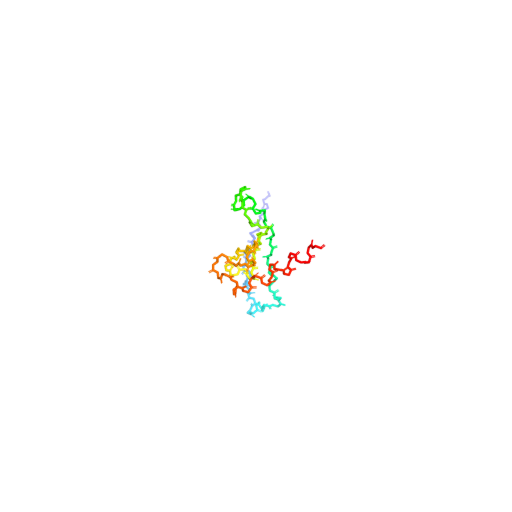695 C C . LYS A 1 87 ? -3.495 -9.016 -0.864 1.00 97.56 87 LYS A C 1
ATOM 697 O O . LYS A 1 87 ? -3.647 -9.654 0.174 1.00 97.56 87 LYS A O 1
ATOM 702 N N . ALA A 1 88 ? -2.849 -9.493 -1.930 1.00 96.25 88 ALA A N 1
ATOM 703 C CA . ALA A 1 88 ? -2.280 -10.838 -1.969 1.00 96.25 88 ALA A CA 1
ATOM 704 C C . ALA A 1 88 ? -1.216 -11.033 -0.876 1.00 96.25 88 ALA A C 1
ATOM 706 O O . ALA A 1 88 ? -1.234 -12.040 -0.172 1.00 96.25 88 ALA A O 1
ATOM 707 N N . PHE A 1 89 ? -0.341 -10.040 -0.683 1.00 96.19 89 PHE A N 1
ATOM 708 C CA . PHE A 1 89 ? 0.692 -10.071 0.350 1.00 96.19 89 PHE A CA 1
ATOM 709 C C . PHE A 1 89 ? 0.099 -10.216 1.758 1.00 96.19 89 PHE A C 1
ATOM 711 O O . PHE A 1 89 ? 0.491 -11.114 2.502 1.00 96.19 89 PHE A O 1
ATOM 718 N N . VAL A 1 90 ? -0.886 -9.385 2.117 1.00 94.62 90 VAL A N 1
ATOM 719 C CA . VAL A 1 90 ? -1.498 -9.427 3.457 1.00 94.62 90 VAL A CA 1
ATOM 720 C C . VAL A 1 90 ? -2.294 -10.714 3.684 1.00 94.62 90 VAL A C 1
ATOM 722 O O . VAL A 1 90 ? -2.231 -11.281 4.773 1.00 94.62 90 VAL A O 1
ATOM 725 N N . GLN A 1 91 ? -2.975 -11.222 2.655 1.00 92.12 91 GLN A N 1
ATOM 726 C CA . GLN A 1 91 ? -3.696 -12.497 2.726 1.00 92.12 91 GLN A CA 1
ATOM 727 C C . GLN A 1 91 ? -2.761 -13.696 2.906 1.00 92.12 91 GLN A C 1
ATOM 729 O O . GLN A 1 91 ? -3.112 -14.625 3.617 1.00 92.12 91 GLN A O 1
ATOM 734 N N . SER A 1 92 ? -1.574 -13.674 2.294 1.00 85.50 92 SER A N 1
ATOM 735 C CA . SER A 1 92 ? -0.589 -14.759 2.414 1.00 85.50 92 SER A CA 1
ATOM 736 C C . SER A 1 92 ? 0.170 -14.784 3.745 1.00 85.50 92 SER A C 1
ATOM 738 O O . SER A 1 92 ? 0.821 -15.774 4.062 1.00 85.50 92 SER A O 1
ATOM 740 N N . ALA A 1 93 ? 0.117 -13.688 4.504 1.00 73.25 93 ALA A N 1
ATOM 741 C CA . ALA A 1 93 ? 0.779 -13.551 5.799 1.00 73.25 93 ALA A CA 1
ATOM 742 C C . ALA A 1 93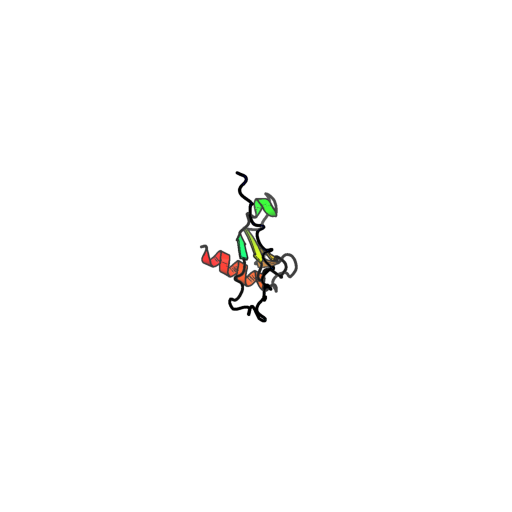 ? -0.139 -13.886 6.993 1.00 73.25 93 ALA A C 1
ATOM 744 O O . ALA A 1 93 ? 0.288 -13.727 8.138 1.00 73.25 93 ALA A O 1
ATOM 745 N N . SER A 1 94 ? -1.389 -14.280 6.723 1.00 55.75 94 SER A N 1
ATOM 746 C CA . SER A 1 94 ? -2.407 -14.672 7.711 1.00 55.75 94 SER A CA 1
ATOM 747 C C . SER A 1 94 ? -2.582 -16.186 7.727 1.00 55.75 94 SER A C 1
ATOM 749 O O . SER A 1 94 ? -2.822 -16.720 8.830 1.00 55.75 94 SER A O 1
#

pLDDT: mean 85.46, std 16.42, range [52.09, 98.56]